Protein AF-A0A1I7YP60-F1 (afdb_monomer)

Solvent-accessible surface area (backbone atoms only — not comparable to full-atom values): 10805 Å² total; per-residue (Å²): 144,68,75,81,74,51,56,66,57,52,52,49,50,54,50,50,52,48,54,51,50,62,66,68,72,55,60,43,52,64,81,78,81,73,94,73,73,83,73,79,62,94,88,66,89,82,88,78,86,83,73,86,88,45,55,83,42,82,70,30,74,49,31,60,55,96,51,75,41,72,65,50,54,72,55,64,57,53,90,79,38,68,84,48,50,64,55,52,51,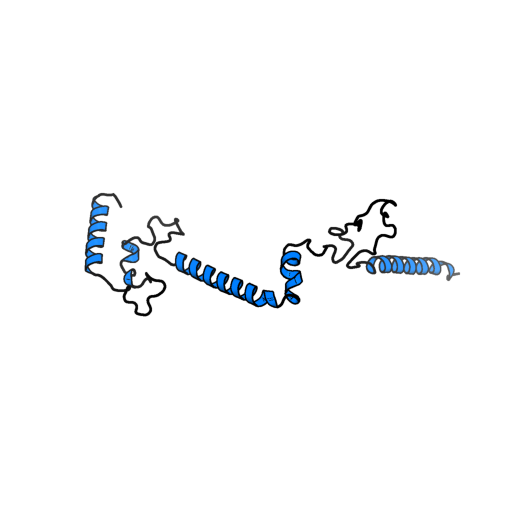50,51,50,52,50,48,51,52,47,52,48,51,49,54,52,56,60,68,35,58,86,52,75,80,74,75,90,51,96,66,62,73,66,35,60,90,75,29,71,89,47,55,42,78,49,80,90,57,98,81,54,96,78,50,76,86,45,58,80,55,69,70,59,50,53,52,49,53,51,52,53,54,52,33,46,74,68,65,80,92

Mean predicted aligned error: 15.39 Å

Organism: NCBI:txid37863

pLDDT: mean 79.55, std 10.56, range [46.06, 97.56]

Structure (mmCIF, N/CA/C/O backbone):
data_AF-A0A1I7YP60-F1
#
_entry.id   AF-A0A1I7YP60-F1
#
loop_
_atom_site.group_PDB
_atom_site.id
_atom_site.type_symbol
_atom_site.label_atom_id
_atom_site.label_alt_id
_atom_site.label_comp_id
_atom_site.label_asym_id
_atom_site.lab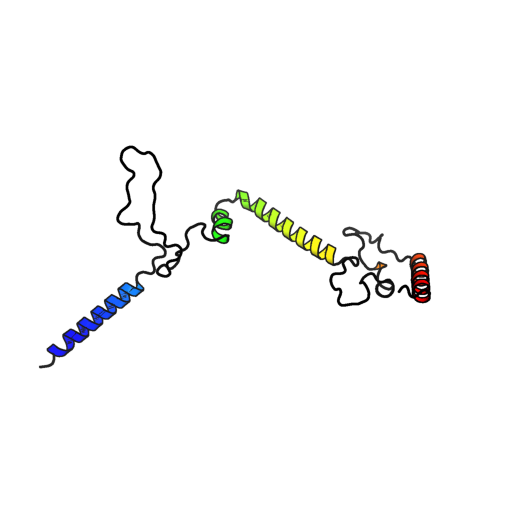el_entity_id
_atom_site.label_seq_id
_atom_site.pdbx_PDB_ins_code
_atom_site.Cartn_x
_atom_site.Cartn_y
_atom_site.Cartn_z
_atom_site.occupancy
_atom_site.B_iso_or_equiv
_atom_site.auth_seq_id
_atom_site.auth_comp_id
_atom_site.auth_asym_id
_atom_site.auth_atom_id
_atom_site.pdbx_PDB_model_num
ATOM 1 N N . MET A 1 1 ? 11.292 -47.278 -68.903 1.00 46.06 1 MET A N 1
ATOM 2 C CA . MET A 1 1 ? 10.738 -45.914 -69.085 1.00 46.06 1 MET A CA 1
ATOM 3 C C . MET A 1 1 ? 10.150 -45.372 -67.771 1.00 46.06 1 MET A C 1
ATOM 5 O O . MET A 1 1 ? 8.957 -45.127 -67.692 1.00 46.06 1 MET A O 1
ATOM 9 N N . THR A 1 2 ? 10.953 -45.192 -66.715 1.00 53.44 2 THR A N 1
ATOM 10 C CA . THR A 1 2 ? 10.436 -44.805 -65.374 1.00 53.44 2 THR A CA 1
ATOM 11 C C . THR A 1 2 ? 11.208 -43.666 -64.693 1.00 53.44 2 THR A C 1
ATOM 13 O O . THR A 1 2 ? 10.713 -43.092 -63.729 1.00 53.44 2 THR A O 1
ATOM 16 N N . LEU A 1 3 ? 12.371 -43.261 -65.220 1.00 50.25 3 LEU A N 1
ATOM 17 C CA . LEU A 1 3 ? 13.213 -42.200 -64.639 1.00 50.25 3 LEU A CA 1
ATOM 18 C C . LEU A 1 3 ? 12.724 -40.764 -64.926 1.00 50.25 3 LEU A C 1
ATOM 20 O O . LEU A 1 3 ? 13.094 -39.839 -64.213 1.00 50.25 3 LEU A O 1
ATOM 24 N N . MET A 1 4 ? 11.855 -40.564 -65.923 1.00 52.66 4 MET A N 1
ATOM 25 C CA . MET A 1 4 ? 11.364 -39.230 -66.322 1.00 52.66 4 MET A CA 1
ATOM 26 C C . MET A 1 4 ? 10.233 -38.683 -65.426 1.00 52.66 4 MET A C 1
ATOM 28 O O . MET A 1 4 ? 9.986 -37.481 -65.411 1.00 52.66 4 MET A O 1
ATOM 32 N N . LEU A 1 5 ? 9.556 -39.535 -64.645 1.00 54.50 5 LEU A N 1
ATOM 33 C CA . LEU A 1 5 ? 8.409 -39.141 -63.804 1.00 54.50 5 LEU A CA 1
ATOM 34 C C . LEU A 1 5 ? 8.785 -38.734 -62.367 1.00 54.50 5 LEU A C 1
ATOM 36 O O . LEU A 1 5 ? 7.958 -38.166 -61.650 1.00 54.50 5 LEU A O 1
ATOM 40 N N . THR A 1 6 ? 10.016 -39.002 -61.920 1.00 55.31 6 THR A N 1
ATOM 41 C CA . THR A 1 6 ? 10.466 -38.722 -60.542 1.00 55.31 6 THR A CA 1
ATOM 42 C C . THR A 1 6 ? 11.174 -37.372 -60.398 1.00 55.31 6 THR A C 1
ATOM 44 O O . THR A 1 6 ? 11.033 -36.725 -59.359 1.00 55.31 6 THR A O 1
ATOM 47 N N . ALA A 1 7 ? 11.853 -36.894 -61.445 1.00 59.75 7 ALA A N 1
ATOM 48 C CA . ALA A 1 7 ? 12.539 -35.599 -61.473 1.00 59.75 7 ALA A CA 1
ATOM 49 C C . ALA A 1 7 ? 11.650 -34.387 -61.102 1.00 59.75 7 ALA A C 1
ATOM 51 O O . ALA A 1 7 ? 12.054 -33.620 -60.222 1.00 59.75 7 ALA A O 1
ATOM 52 N N . PRO A 1 8 ? 10.426 -34.209 -61.650 1.00 64.06 8 PRO A N 1
ATOM 53 C CA . PRO A 1 8 ? 9.601 -33.046 -61.309 1.00 64.06 8 PRO A CA 1
ATOM 54 C C . PRO A 1 8 ? 9.119 -33.071 -59.851 1.00 64.06 8 PRO A C 1
ATOM 56 O O . PRO A 1 8 ? 8.985 -32.024 -59.222 1.00 64.06 8 PRO A O 1
ATOM 59 N N . ARG A 1 9 ? 8.919 -34.261 -59.268 1.00 62.44 9 ARG A N 1
ATOM 60 C CA . ARG A 1 9 ? 8.492 -34.413 -57.866 1.00 62.44 9 ARG A CA 1
ATOM 61 C C . ARG A 1 9 ? 9.620 -34.112 -56.882 1.00 62.44 9 ARG A C 1
ATOM 63 O O . ARG A 1 9 ? 9.367 -33.528 -55.831 1.00 62.44 9 ARG A O 1
ATOM 70 N N . ILE A 1 10 ? 10.855 -34.482 -57.219 1.00 69.62 10 ILE A N 1
ATOM 71 C CA . ILE A 1 10 ? 12.039 -34.178 -56.402 1.00 69.62 10 ILE A CA 1
ATOM 72 C C . ILE A 1 10 ? 12.342 -32.676 -56.457 1.00 69.62 10 ILE A C 1
ATOM 74 O O . ILE A 1 10 ? 12.554 -32.068 -55.410 1.00 69.62 10 ILE A O 1
ATOM 78 N N . LEU A 1 11 ? 12.270 -32.062 -57.643 1.00 70.69 11 LEU A N 1
ATOM 79 C CA . LEU A 1 11 ? 12.441 -30.615 -57.817 1.00 70.69 11 LEU A CA 1
ATOM 80 C C . LEU A 1 11 ? 11.345 -29.804 -57.110 1.00 70.69 11 LEU A C 1
ATOM 82 O O . LEU A 1 11 ? 11.638 -28.803 -56.461 1.00 70.69 11 LEU A O 1
ATOM 86 N N . ALA A 1 12 ? 10.090 -30.259 -57.154 1.00 73.12 12 ALA A N 1
ATOM 87 C CA . ALA A 1 12 ? 9.004 -29.622 -56.412 1.00 73.12 12 ALA A CA 1
ATOM 88 C C . ALA A 1 12 ? 9.204 -29.735 -54.891 1.00 73.12 12 ALA A C 1
ATOM 90 O O . ALA A 1 12 ? 9.012 -28.759 -54.170 1.00 73.12 12 ALA A O 1
ATOM 91 N N . ARG A 1 13 ? 9.646 -30.896 -54.386 1.00 73.38 13 ARG A N 1
ATOM 92 C CA . ARG A 1 13 ? 9.940 -31.085 -52.954 1.00 73.38 13 ARG A CA 1
ATOM 93 C C . ARG A 1 13 ? 11.096 -30.211 -52.479 1.00 73.38 13 ARG A C 1
ATOM 95 O O . ARG A 1 13 ? 10.987 -29.612 -51.414 1.00 73.38 13 ARG A O 1
ATOM 102 N N . THR A 1 14 ? 12.17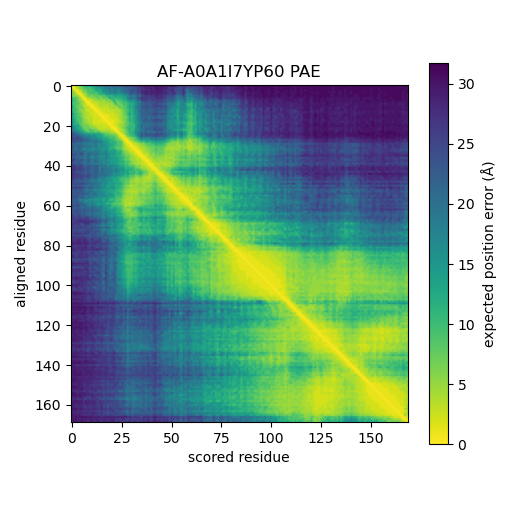2 -30.090 -53.254 1.00 76.62 14 THR A N 1
ATOM 103 C CA . THR A 1 14 ? 13.295 -29.209 -52.898 1.00 76.62 14 THR A CA 1
ATOM 104 C C . THR A 1 14 ? 12.914 -27.731 -52.989 1.00 76.62 14 THR A C 1
ATOM 106 O O . THR A 1 14 ? 13.345 -26.949 -52.143 1.00 76.62 14 THR A O 1
ATOM 109 N N . ALA A 1 15 ? 12.052 -27.344 -53.935 1.00 77.06 15 ALA A N 1
ATOM 110 C CA . ALA A 1 15 ? 11.503 -25.991 -54.021 1.00 77.06 15 ALA A CA 1
ATOM 111 C C . ALA A 1 15 ? 10.588 -25.653 -52.832 1.00 77.06 15 ALA A C 1
ATOM 113 O O . ALA A 1 15 ? 10.741 -24.591 -52.231 1.00 77.06 15 ALA A O 1
ATOM 114 N N . VAL A 1 16 ? 9.692 -26.566 -52.439 1.00 78.19 16 VAL A N 1
ATOM 115 C CA . VAL A 1 16 ? 8.822 -26.396 -51.262 1.00 78.19 16 VAL A CA 1
ATOM 116 C C . VAL A 1 16 ? 9.651 -26.336 -49.981 1.00 78.19 16 VAL A C 1
ATOM 118 O O . VAL A 1 16 ? 9.445 -25.424 -49.188 1.00 78.19 16 VAL A O 1
ATOM 121 N N . LEU A 1 17 ? 10.640 -27.222 -49.812 1.00 77.94 17 LEU A N 1
ATOM 122 C CA . LEU A 1 17 ? 11.543 -27.209 -48.655 1.00 77.94 17 LEU A CA 1
ATOM 123 C C . LEU A 1 17 ? 12.358 -25.913 -48.567 1.00 77.94 17 LEU A C 1
ATOM 125 O O . LEU A 1 17 ? 12.511 -25.357 -47.481 1.00 77.94 17 LEU A O 1
ATOM 129 N N . ARG A 1 18 ? 12.841 -25.388 -49.701 1.00 70.44 18 ARG A N 1
ATOM 130 C CA . ARG A 1 18 ? 13.502 -24.074 -49.751 1.00 70.44 18 ARG A CA 1
ATOM 131 C C . ARG A 1 18 ? 12.537 -22.942 -49.414 1.00 70.44 18 ARG A C 1
ATOM 133 O O . ARG A 1 18 ? 12.901 -22.064 -48.640 1.00 70.44 18 ARG A O 1
ATOM 140 N N . ALA A 1 19 ? 11.311 -22.968 -49.932 1.00 72.44 19 ALA A N 1
ATOM 141 C CA . ALA A 1 19 ? 10.302 -21.954 -49.632 1.00 72.44 19 ALA A CA 1
ATOM 142 C C . ALA A 1 19 ? 9.907 -21.957 -48.146 1.00 72.44 19 ALA A C 1
ATOM 144 O O . ALA A 1 19 ? 9.797 -20.892 -47.538 1.00 72.44 19 ALA A O 1
ATOM 145 N N . THR A 1 20 ? 9.757 -23.134 -47.532 1.00 67.50 20 THR A N 1
ATOM 146 C CA . THR A 1 20 ? 9.489 -23.252 -46.094 1.00 67.50 20 THR A CA 1
ATOM 147 C C . THR A 1 20 ? 10.693 -22.829 -45.262 1.00 67.50 20 THR A C 1
ATOM 149 O O . THR A 1 20 ? 10.507 -22.077 -44.313 1.00 67.50 20 THR A O 1
ATOM 152 N N . ALA A 1 21 ? 11.917 -23.206 -45.653 1.00 65.81 21 ALA A N 1
ATOM 153 C CA . ALA A 1 21 ? 13.140 -22.815 -44.950 1.00 65.81 21 ALA A CA 1
ATOM 154 C C . ALA A 1 21 ? 13.377 -21.295 -44.985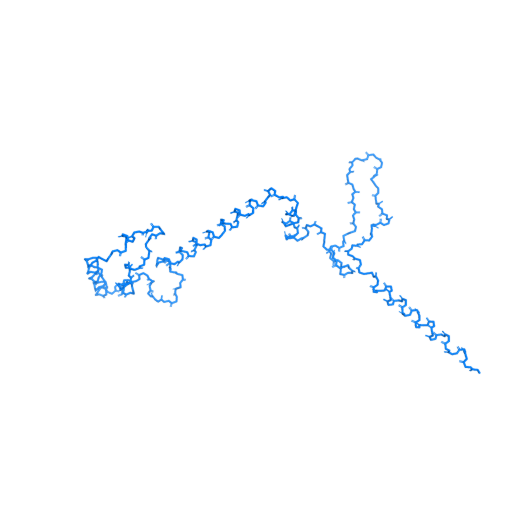 1.00 65.81 21 ALA A C 1
ATOM 156 O O . ALA A 1 21 ? 13.710 -20.703 -43.963 1.00 65.81 21 ALA A O 1
ATOM 157 N N . VAL A 1 22 ? 13.139 -20.637 -46.126 1.00 63.56 22 VAL A N 1
ATOM 158 C CA .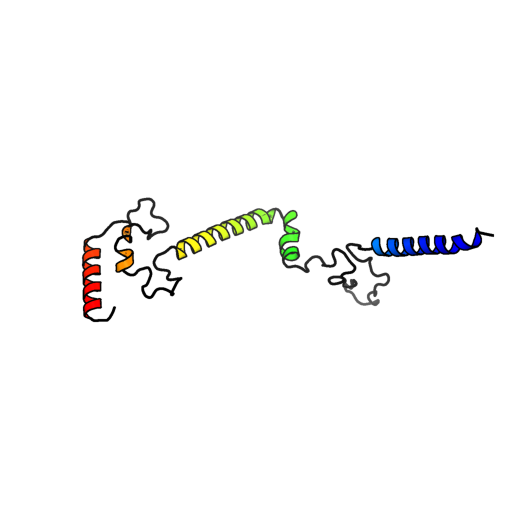 VAL A 1 22 ? 13.220 -19.168 -46.252 1.00 63.56 22 VAL A CA 1
ATOM 159 C C . VAL A 1 22 ? 12.148 -18.478 -45.403 1.00 63.56 22 VAL A C 1
ATOM 161 O O . VAL A 1 22 ? 12.405 -17.426 -44.823 1.00 63.56 22 VAL A O 1
ATOM 164 N N . ARG A 1 23 ? 10.959 -19.083 -45.278 1.00 59.81 23 ARG A N 1
ATOM 165 C CA . ARG A 1 23 ? 9.862 -18.547 -44.459 1.00 59.81 23 ARG A CA 1
ATOM 166 C C . ARG A 1 23 ? 10.100 -18.723 -42.956 1.00 59.81 23 ARG A C 1
ATOM 168 O O . ARG A 1 23 ? 9.659 -17.877 -42.186 1.00 59.81 23 ARG A O 1
ATOM 175 N N . THR A 1 24 ? 10.806 -19.775 -42.538 1.00 57.19 24 THR A N 1
ATOM 176 C CA . THR A 1 24 ? 11.167 -20.014 -41.128 1.00 57.19 24 THR A CA 1
ATOM 177 C C . THR A 1 24 ? 12.462 -19.316 -40.705 1.00 57.19 24 THR A C 1
ATOM 179 O O . THR A 1 24 ? 12.640 -19.047 -39.523 1.00 57.19 24 THR A O 1
ATOM 182 N N . ALA A 1 25 ? 13.358 -18.987 -41.641 1.00 55.66 25 ALA A N 1
ATOM 183 C CA . ALA A 1 25 ? 14.669 -18.402 -41.342 1.00 55.66 25 ALA A CA 1
ATOM 184 C C . ALA A 1 25 ? 14.661 -16.889 -41.040 1.00 55.66 25 ALA A C 1
ATOM 186 O O . ALA A 1 25 ? 15.720 -16.329 -40.763 1.00 55.66 25 ALA A O 1
ATOM 187 N N . VAL A 1 26 ? 13.517 -16.195 -41.091 1.00 56.75 26 VAL A N 1
ATOM 188 C CA . VAL A 1 26 ? 13.490 -14.727 -40.946 1.00 56.75 26 VAL A CA 1
ATOM 189 C C . VAL A 1 26 ? 12.385 -14.266 -40.000 1.00 56.75 26 VAL A C 1
ATOM 191 O O . VAL A 1 26 ? 11.471 -13.548 -40.388 1.00 56.75 26 VAL A O 1
ATOM 194 N N . ILE A 1 27 ? 12.497 -14.635 -38.726 1.00 59.72 27 ILE A N 1
ATOM 195 C CA . ILE A 1 27 ? 11.974 -13.783 -37.652 1.00 59.72 27 ILE A CA 1
ATOM 196 C C . ILE A 1 27 ? 13.188 -13.116 -37.004 1.00 59.72 27 ILE A C 1
ATOM 198 O O . ILE A 1 27 ? 13.625 -13.482 -35.914 1.00 59.72 27 ILE A O 1
ATOM 202 N N . SER A 1 28 ? 13.809 -12.175 -37.719 1.00 63.50 28 SER A N 1
ATOM 203 C CA . SER A 1 28 ? 14.852 -11.349 -37.113 1.00 63.50 28 SER A CA 1
ATOM 204 C C . SER A 1 28 ? 14.227 -10.479 -36.017 1.00 63.50 28 SER A C 1
ATOM 206 O O . SER A 1 28 ? 13.073 -10.061 -36.119 1.00 63.50 28 SER A O 1
ATOM 208 N N . ALA A 1 29 ? 14.969 -10.216 -34.939 1.00 66.62 29 ALA A N 1
ATOM 209 C CA . ALA A 1 29 ? 14.483 -9.352 -33.859 1.00 66.62 29 ALA A CA 1
ATOM 210 C C . ALA A 1 29 ? 14.254 -7.910 -34.341 1.00 66.62 29 ALA A C 1
ATOM 212 O O . ALA A 1 29 ? 13.350 -7.237 -33.857 1.00 66.62 29 ALA A O 1
ATOM 213 N N . THR A 1 30 ? 15.042 -7.468 -35.324 1.00 69.81 30 THR A N 1
ATOM 214 C CA . THR A 1 30 ? 14.985 -6.140 -35.938 1.00 69.81 30 THR A CA 1
ATOM 215 C C . THR A 1 30 ? 15.084 -6.239 -37.468 1.00 69.81 30 THR A C 1
ATOM 217 O O . THR A 1 30 ? 15.675 -7.194 -37.992 1.00 69.81 30 THR A O 1
ATOM 220 N N . PRO A 1 31 ? 14.500 -5.291 -38.223 1.00 78.06 31 PRO A N 1
ATOM 221 C CA . PRO A 1 31 ? 14.711 -5.187 -39.659 1.00 78.06 31 PRO A CA 1
ATOM 222 C C . PRO A 1 31 ? 16.140 -4.742 -39.974 1.00 78.06 31 PRO A C 1
ATOM 224 O O . PRO A 1 31 ? 16.801 -4.071 -39.183 1.00 78.06 31 PRO A O 1
ATOM 227 N N . LYS A 1 32 ? 16.596 -5.082 -41.181 1.00 78.94 32 LYS A N 1
ATOM 228 C CA . LYS A 1 32 ? 17.821 -4.512 -41.751 1.00 78.94 32 LYS A CA 1
ATOM 229 C C . LYS A 1 32 ? 17.625 -3.006 -42.013 1.00 78.94 32 LYS A C 1
ATOM 231 O O . LYS A 1 32 ? 16.494 -2.604 -42.309 1.00 78.94 32 LYS A O 1
ATOM 236 N N . PRO A 1 33 ? 18.692 -2.187 -41.935 1.00 78.25 33 PRO A N 1
ATOM 237 C CA . PRO A 1 33 ? 18.607 -0.762 -42.243 1.00 78.25 33 PRO A CA 1
ATOM 238 C C . PRO A 1 33 ? 18.075 -0.531 -43.664 1.00 78.25 33 PRO A C 1
ATOM 240 O O . PRO A 1 33 ? 18.268 -1.360 -44.558 1.00 78.25 33 PRO A O 1
ATOM 243 N N . ALA A 1 34 ? 17.372 0.587 -43.864 1.00 78.31 34 ALA A N 1
ATOM 244 C CA . ALA A 1 34 ? 16.791 0.931 -45.157 1.00 78.31 34 ALA A CA 1
ATOM 245 C C . ALA A 1 34 ? 17.885 1.078 -46.227 1.00 78.31 34 ALA A C 1
ATOM 247 O O . ALA A 1 34 ? 18.896 1.736 -46.005 1.00 78.31 34 ALA A O 1
ATOM 248 N N . LEU A 1 35 ? 17.656 0.482 -47.401 1.00 79.12 35 LEU A N 1
ATOM 249 C CA . LEU A 1 35 ? 18.613 0.492 -48.517 1.00 79.12 35 LEU A CA 1
ATOM 250 C C . LEU A 1 35 ? 18.838 1.887 -49.112 1.00 79.12 35 LEU A C 1
ATOM 252 O O . LEU A 1 35 ? 19.879 2.139 -49.705 1.00 79.12 35 LEU A O 1
ATOM 256 N N . LYS A 1 36 ? 17.851 2.776 -48.989 1.00 80.25 36 LYS A N 1
ATOM 257 C CA . LYS A 1 36 ? 17.940 4.168 -49.421 1.00 80.25 36 LYS A CA 1
ATOM 258 C C . LYS A 1 36 ? 17.557 5.051 -48.248 1.00 80.25 36 LYS A C 1
ATOM 260 O O . LYS A 1 36 ? 16.476 4.856 -47.687 1.00 80.25 36 LYS A O 1
ATOM 265 N N . LYS A 1 37 ? 18.451 5.980 -47.911 1.00 80.44 37 LYS A N 1
ATOM 266 C CA . LYS A 1 37 ? 18.220 7.081 -46.981 1.00 80.44 37 LYS A CA 1
ATOM 267 C C . LYS A 1 37 ? 18.136 8.390 -47.787 1.00 80.44 37 LYS A C 1
ATOM 269 O O . LYS A 1 37 ? 19.004 8.640 -48.610 1.00 80.44 37 LYS A O 1
ATOM 274 N N . LEU A 1 38 ? 17.072 9.172 -47.611 1.00 81.62 38 LEU A N 1
ATOM 275 C CA . LEU A 1 38 ? 17.021 10.607 -47.887 1.00 81.62 38 LEU A CA 1
ATOM 276 C C . LEU A 1 38 ? 18.248 11.281 -47.273 1.00 81.62 38 LEU A C 1
ATOM 278 O O . LEU A 1 38 ? 18.486 11.182 -46.070 1.00 81.62 38 LEU A O 1
ATOM 282 N N . GLU A 1 39 ? 19.015 11.939 -48.127 1.00 83.12 39 GLU A N 1
ATOM 283 C CA . GLU A 1 39 ? 20.148 12.760 -47.731 1.00 83.12 39 GLU A CA 1
ATOM 284 C C . GLU A 1 39 ? 19.663 14.189 -47.483 1.00 83.12 39 GLU A C 1
ATOM 286 O O . GLU A 1 39 ? 18.703 14.652 -48.103 1.00 83.12 39 GLU A O 1
ATOM 291 N N . ILE A 1 40 ? 20.323 14.887 -46.564 1.00 84.75 40 ILE A N 1
ATOM 292 C CA . ILE A 1 40 ? 20.027 16.292 -46.288 1.00 84.75 40 ILE A CA 1
ATOM 293 C C . ILE A 1 40 ? 20.422 17.110 -47.530 1.00 84.75 40 ILE A C 1
ATOM 295 O O . ILE A 1 40 ? 21.517 16.897 -48.067 1.00 84.75 40 ILE A O 1
ATOM 299 N N . PRO A 1 41 ? 19.560 18.019 -48.023 1.00 86.88 41 PRO A N 1
ATOM 300 C CA . PRO A 1 41 ? 19.889 18.858 -49.168 1.00 86.88 41 PRO A CA 1
ATOM 301 C C . PRO A 1 41 ? 21.146 19.692 -48.888 1.00 86.88 41 PRO A C 1
ATOM 303 O O . PRO A 1 41 ? 21.376 20.183 -47.782 1.00 86.88 41 PRO A O 1
ATOM 306 N N . LYS A 1 42 ? 21.988 19.845 -49.914 1.00 81.81 42 LYS A N 1
ATOM 307 C CA . LYS A 1 42 ? 23.265 20.562 -49.808 1.00 81.81 42 LYS A CA 1
ATOM 308 C C . LYS A 1 42 ? 22.999 22.039 -49.489 1.00 81.81 42 LYS A C 1
ATOM 310 O O . LYS A 1 42 ? 22.602 22.784 -50.376 1.00 81.81 42 LYS A O 1
ATOM 315 N N . GLY A 1 43 ? 23.223 22.446 -48.240 1.00 84.44 43 GLY A N 1
ATOM 316 C CA . GLY A 1 43 ? 23.034 23.827 -47.773 1.00 84.44 43 GLY A CA 1
ATOM 317 C C . GLY A 1 43 ? 22.307 23.949 -46.433 1.00 84.44 43 GLY A C 1
ATOM 318 O O . GLY A 1 43 ? 22.369 25.005 -45.812 1.00 84.44 43 GLY A O 1
ATOM 319 N N . GLU A 1 44 ? 21.675 22.876 -45.959 1.00 83.44 44 GLU A N 1
ATOM 320 C CA . GLU A 1 44 ? 20.989 22.846 -44.667 1.00 83.44 44 GLU A CA 1
ATOM 321 C C . GLU A 1 44 ? 21.803 22.056 -43.635 1.00 83.44 44 GLU A C 1
ATOM 323 O O . GLU A 1 44 ? 22.388 21.014 -43.937 1.00 83.44 44 GLU A O 1
ATOM 328 N N . THR A 1 45 ? 21.848 22.548 -42.398 1.00 82.19 45 THR A N 1
ATOM 329 C CA . THR A 1 45 ? 22.441 21.836 -41.262 1.00 82.19 45 THR A CA 1
ATOM 330 C C . THR A 1 45 ? 21.325 21.244 -40.407 1.00 82.19 45 THR A C 1
ATOM 332 O O . THR A 1 45 ? 20.411 21.941 -39.974 1.00 82.19 45 THR A O 1
ATOM 335 N N . GLY A 1 46 ? 21.371 19.933 -40.164 1.00 80.31 46 GLY A N 1
ATOM 336 C CA . GLY A 1 46 ? 20.340 19.249 -39.386 1.00 80.31 46 GLY A CA 1
ATOM 337 C C . GLY A 1 46 ? 20.662 17.784 -39.113 1.00 80.31 46 GLY A C 1
ATOM 338 O O . GLY A 1 46 ? 21.599 17.221 -39.675 1.00 80.31 46 GLY A O 1
ATOM 339 N N . PHE A 1 47 ? 19.878 17.164 -38.232 1.00 81.25 47 PHE A N 1
ATOM 340 C CA . PHE A 1 47 ? 19.895 15.721 -38.002 1.00 81.25 47 PHE A CA 1
ATOM 341 C C . PHE A 1 47 ? 18.678 15.101 -38.691 1.00 81.25 47 PHE A C 1
ATOM 343 O O . PHE A 1 47 ? 17.545 15.327 -38.267 1.00 81.25 47 PHE A O 1
ATOM 350 N N . LEU A 1 48 ? 18.913 14.325 -39.751 1.00 78.81 48 LEU A N 1
ATOM 351 C CA . LEU A 1 48 ? 17.877 13.578 -40.461 1.00 78.81 48 LEU A CA 1
ATOM 352 C C . LEU A 1 48 ? 18.241 12.093 -40.465 1.00 78.81 48 LEU A C 1
ATOM 354 O O . LEU A 1 48 ? 18.844 11.587 -41.407 1.00 78.81 48 LEU A O 1
ATOM 358 N N . ASP A 1 49 ? 17.869 11.390 -39.399 1.00 78.69 49 ASP A N 1
ATOM 359 C CA . ASP A 1 49 ? 17.887 9.930 -39.379 1.00 78.69 49 ASP A CA 1
ATOM 360 C C . ASP A 1 49 ? 16.446 9.435 -39.374 1.00 78.69 49 ASP A C 1
ATOM 362 O O . ASP A 1 49 ? 15.722 9.565 -38.385 1.00 78.69 49 ASP A O 1
ATOM 366 N N . TYR A 1 50 ? 16.003 8.918 -40.517 1.00 76.62 50 TYR A N 1
ATOM 367 C CA . TYR A 1 50 ? 14.723 8.238 -40.603 1.00 76.62 50 TYR A CA 1
ATOM 368 C C . TYR A 1 50 ? 14.973 6.741 -40.738 1.00 76.62 50 TYR A C 1
ATOM 370 O O . TYR A 1 50 ? 15.707 6.251 -41.601 1.00 76.62 50 TYR A O 1
ATOM 378 N N . GLU A 1 51 ? 14.312 5.999 -39.867 1.00 75.69 51 GLU A N 1
ATOM 379 C CA . GLU A 1 51 ? 14.247 4.554 -39.930 1.00 75.69 51 GLU A CA 1
ATOM 380 C C . GLU A 1 51 ? 12.806 4.149 -40.213 1.00 75.69 51 GLU A C 1
ATOM 382 O O . GLU A 1 51 ? 11.854 4.813 -39.794 1.00 75.69 51 GLU A O 1
ATOM 387 N N . ARG A 1 52 ? 12.626 3.027 -40.913 1.00 77.50 52 ARG A N 1
ATOM 388 C CA . ARG A 1 52 ? 11.297 2.433 -41.065 1.00 77.50 52 ARG A CA 1
ATOM 389 C C . ARG A 1 52 ? 10.732 2.149 -39.675 1.00 77.50 52 ARG A C 1
ATOM 391 O O . ARG A 1 52 ? 11.385 1.473 -38.885 1.00 77.50 52 ARG A O 1
ATOM 398 N N . ASP A 1 53 ? 9.510 2.592 -39.387 1.00 78.06 53 ASP A N 1
ATOM 399 C CA . ASP A 1 53 ? 8.858 2.183 -38.147 1.00 78.06 53 ASP A CA 1
ATOM 400 C C . ASP A 1 53 ? 8.377 0.730 -38.252 1.00 78.06 53 ASP A C 1
ATOM 402 O O . ASP A 1 53 ? 7.579 0.375 -39.120 1.00 78.06 53 ASP A O 1
ATOM 406 N N . PHE A 1 54 ? 8.918 -0.128 -37.391 1.00 81.69 54 PHE A N 1
ATOM 407 C CA . PHE A 1 54 ? 8.589 -1.552 -37.314 1.00 81.69 54 PHE A CA 1
ATOM 408 C C . PHE A 1 54 ? 8.051 -1.946 -35.933 1.00 81.69 54 PHE A C 1
ATOM 410 O O . PHE A 1 54 ? 7.832 -3.131 -35.694 1.00 81.69 54 PHE A O 1
ATOM 417 N N . SER A 1 55 ? 7.780 -0.962 -35.062 1.00 77.38 55 SER A N 1
ATOM 418 C CA . SER A 1 55 ? 7.340 -1.117 -33.663 1.00 77.38 55 SER A CA 1
ATOM 419 C C . SER A 1 55 ? 6.114 -2.015 -33.462 1.00 77.38 55 SER A C 1
ATOM 421 O O . SER A 1 55 ? 5.941 -2.624 -32.404 1.00 77.38 55 SER A O 1
ATOM 423 N N . ARG A 1 56 ? 5.275 -2.144 -34.497 1.00 74.69 56 ARG A N 1
ATOM 424 C CA . ARG A 1 56 ? 4.000 -2.884 -34.482 1.00 74.69 56 ARG A CA 1
ATOM 425 C C . ARG A 1 56 ? 3.931 -4.000 -35.529 1.00 74.69 56 ARG A C 1
ATOM 427 O O . ARG A 1 56 ? 2.865 -4.579 -35.736 1.00 74.69 56 ARG A O 1
ATOM 434 N N . ASP A 1 57 ? 5.040 -4.299 -36.205 1.00 80.06 57 ASP A N 1
ATOM 435 C CA . ASP A 1 57 ? 5.073 -5.301 -37.271 1.00 80.06 57 ASP A CA 1
ATOM 436 C C . ASP A 1 57 ? 5.279 -6.710 -36.684 1.00 80.06 57 ASP A C 1
ATOM 438 O O . ASP A 1 57 ? 6.344 -7.044 -36.165 1.00 80.06 57 ASP A O 1
ATOM 442 N N . LYS A 1 58 ? 4.242 -7.555 -36.781 1.00 78.31 58 LYS A N 1
ATOM 443 C CA . LYS A 1 58 ? 4.221 -8.935 -36.249 1.00 78.31 58 LYS A CA 1
ATOM 444 C C . LYS A 1 58 ? 5.195 -9.882 -36.958 1.00 78.31 58 LYS A C 1
ATOM 446 O O . LYS A 1 58 ? 5.357 -11.021 -36.529 1.00 78.31 58 LYS A O 1
ATOM 451 N N . ARG A 1 59 ? 5.805 -9.442 -38.064 1.00 78.38 59 ARG A N 1
ATOM 452 C CA . ARG A 1 59 ? 6.818 -10.207 -38.805 1.00 78.38 59 ARG A CA 1
ATOM 453 C C . ARG A 1 59 ? 8.141 -10.329 -38.041 1.00 78.38 59 ARG A C 1
ATOM 455 O O . ARG A 1 59 ? 8.932 -11.206 -38.371 1.00 78.38 59 ARG A O 1
ATOM 462 N N . TYR A 1 60 ? 8.373 -9.481 -37.038 1.00 79.31 60 TYR A N 1
ATOM 463 C CA . TYR A 1 60 ?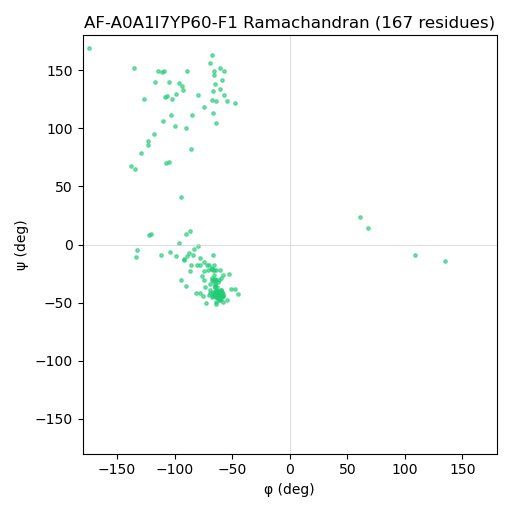 9.582 -9.484 -36.212 1.00 79.31 60 TYR A CA 1
ATOM 464 C C . TYR A 1 60 ? 9.277 -9.985 -34.796 1.00 79.31 60 TYR A C 1
ATOM 466 O O . TYR A 1 60 ? 8.179 -9.782 -34.280 1.00 79.31 60 TYR A O 1
ATOM 474 N N . SER A 1 61 ? 10.252 -10.631 -34.151 1.00 76.62 61 SER A N 1
ATOM 475 C CA . SER A 1 61 ? 10.071 -11.236 -32.818 1.00 76.62 61 SER A CA 1
ATOM 476 C C . SER A 1 61 ? 10.076 -10.216 -31.678 1.00 76.62 61 SER A C 1
ATOM 478 O O . SER A 1 61 ? 9.464 -10.460 -30.642 1.00 76.62 61 SER A O 1
ATOM 480 N N . ASN A 1 62 ? 10.743 -9.070 -31.850 1.00 72.50 62 ASN A N 1
ATOM 481 C CA . ASN A 1 62 ? 10.823 -8.008 -30.845 1.00 72.50 62 ASN A CA 1
ATOM 482 C C . ASN A 1 62 ? 10.671 -6.626 -31.505 1.00 72.50 62 ASN A C 1
ATOM 484 O O . ASN A 1 62 ? 11.633 -5.858 -31.558 1.00 72.50 62 ASN A O 1
ATOM 488 N N . PRO A 1 63 ? 9.476 -6.309 -32.033 1.00 72.50 63 PRO A N 1
ATOM 489 C CA . PRO A 1 63 ? 9.275 -5.111 -32.837 1.00 72.50 63 PRO A CA 1
ATOM 490 C C . PRO A 1 63 ? 9.411 -3.821 -32.015 1.00 72.50 63 PRO A C 1
ATOM 492 O O . PRO A 1 63 ? 9.847 -2.809 -32.548 1.00 72.50 63 PRO A O 1
ATOM 495 N N . GLN A 1 64 ? 9.111 -3.853 -30.712 1.00 74.94 64 GLN A N 1
ATOM 496 C CA . GLN A 1 64 ? 9.110 -2.672 -29.842 1.00 74.94 64 GLN A CA 1
ATOM 497 C C . GLN A 1 64 ? 10.491 -2.033 -29.692 1.00 74.94 64 GLN A C 1
ATOM 499 O O . GLN A 1 64 ? 11.448 -2.653 -29.204 1.00 74.94 64 GLN A O 1
ATOM 504 N N . LYS A 1 65 ? 10.553 -0.744 -30.025 1.00 74.12 65 LYS A N 1
ATOM 505 C CA . LYS A 1 65 ? 11.739 0.094 -29.887 1.00 74.12 65 LYS A CA 1
ATOM 506 C C . LYS A 1 65 ? 12.068 0.319 -28.410 1.00 74.12 65 LYS A C 1
ATOM 508 O O . LYS A 1 65 ? 11.287 0.063 -27.485 1.00 74.12 65 LYS A O 1
ATOM 513 N N . LYS A 1 66 ? 13.299 0.763 -28.160 1.00 73.44 66 LYS A N 1
ATOM 514 C CA . LYS A 1 66 ? 13.755 1.107 -26.808 1.00 73.44 66 LYS A CA 1
ATOM 515 C C . LYS A 1 66 ? 12.972 2.341 -26.340 1.00 73.44 66 LYS A C 1
ATOM 517 O O . LYS A 1 66 ? 13.165 3.412 -26.892 1.00 73.44 66 LYS A O 1
ATOM 522 N N . GLY A 1 67 ? 12.128 2.180 -25.320 1.00 71.50 67 GLY A N 1
ATOM 523 C CA . GLY A 1 67 ? 11.308 3.265 -24.760 1.00 71.50 67 GLY A CA 1
ATOM 524 C C . GLY A 1 67 ? 9.808 3.162 -25.052 1.00 71.50 67 GLY A C 1
ATOM 525 O O . GLY A 1 67 ? 9.043 3.864 -24.407 1.00 71.50 67 GLY A O 1
ATOM 526 N N . ASP A 1 68 ? 9.375 2.237 -25.918 1.00 75.50 68 ASP A N 1
ATOM 527 C CA . ASP A 1 68 ? 7.955 2.094 -26.296 1.00 75.50 68 ASP A CA 1
ATOM 528 C C . ASP A 1 68 ? 7.049 1.617 -25.152 1.00 75.50 68 ASP A C 1
ATOM 530 O O . ASP A 1 68 ? 5.831 1.765 -25.213 1.00 75.50 68 ASP A O 1
ATOM 534 N N . THR A 1 69 ? 7.621 1.004 -24.112 1.00 78.75 69 THR A N 1
ATOM 535 C CA . THR A 1 69 ? 6.859 0.541 -22.950 1.00 78.75 69 THR A CA 1
ATOM 536 C C . THR A 1 69 ? 7.304 1.274 -21.691 1.00 78.75 69 THR A C 1
ATOM 538 O O . THR A 1 69 ? 8.514 1.414 -21.481 1.00 78.75 69 THR A O 1
ATOM 541 N N . PRO A 1 70 ? 6.369 1.654 -20.795 1.00 77.94 70 PRO A N 1
ATOM 542 C CA . PRO A 1 70 ? 6.707 2.283 -19.517 1.00 77.94 70 PRO A CA 1
ATOM 543 C C . PRO A 1 70 ? 7.766 1.491 -18.741 1.00 77.94 70 PRO A C 1
ATOM 545 O O . PRO A 1 70 ? 8.710 2.060 -18.204 1.00 77.94 70 PRO A O 1
ATOM 548 N N . LYS A 1 71 ? 7.693 0.153 -18.790 1.00 79.19 71 LYS A N 1
ATOM 549 C CA . LYS A 1 71 ? 8.692 -0.741 -18.192 1.00 79.19 71 LYS A CA 1
ATOM 550 C C . LYS A 1 71 ? 10.096 -0.553 -18.784 1.00 79.19 71 LYS A C 1
ATOM 552 O O . LYS A 1 71 ? 11.061 -0.454 -18.033 1.00 79.19 71 LYS A O 1
ATOM 557 N N . ARG A 1 72 ? 10.236 -0.508 -20.117 1.00 75.62 72 ARG A N 1
ATOM 558 C CA . ARG A 1 72 ? 11.534 -0.287 -20.788 1.00 75.62 72 ARG A CA 1
ATOM 559 C C . ARG A 1 72 ? 12.006 1.162 -20.687 1.00 75.62 72 ARG A C 1
ATOM 561 O O . ARG A 1 72 ? 13.196 1.407 -20.829 1.00 75.62 72 ARG A O 1
ATOM 568 N N . PHE A 1 73 ? 11.114 2.119 -20.468 1.00 76.00 73 PHE A N 1
ATOM 569 C CA . PHE A 1 73 ? 11.507 3.495 -20.190 1.00 76.00 73 PHE A CA 1
ATOM 570 C C . PHE A 1 73 ? 12.103 3.618 -18.780 1.00 76.00 73 PHE A C 1
ATOM 572 O O . PHE A 1 73 ? 13.225 4.095 -18.633 1.00 76.00 73 PHE A O 1
ATOM 579 N N . LEU A 1 74 ? 11.400 3.091 -17.772 1.00 75.38 74 LEU A N 1
ATOM 580 C CA . LEU A 1 74 ? 11.764 3.240 -16.360 1.00 75.38 74 LEU A CA 1
ATOM 581 C C . LEU A 1 74 ? 12.910 2.317 -15.921 1.00 75.38 74 LEU A C 1
ATOM 583 O O . LEU A 1 74 ? 13.805 2.754 -15.207 1.00 75.38 74 LEU A O 1
ATOM 587 N N . LEU A 1 75 ? 12.919 1.049 -16.350 1.00 78.38 75 LEU A N 1
ATOM 588 C CA . LEU A 1 75 ? 13.838 0.043 -15.793 1.00 78.38 75 LEU A CA 1
ATOM 589 C C . LEU A 1 75 ? 15.100 -0.203 -16.639 1.00 78.38 75 LEU A C 1
ATOM 591 O O . LEU A 1 75 ? 16.015 -0.888 -16.197 1.00 78.38 75 LEU A O 1
ATOM 595 N N . ARG A 1 76 ? 15.186 0.330 -17.867 1.00 76.25 76 ARG A N 1
ATOM 596 C CA . ARG A 1 76 ? 16.251 -0.037 -18.830 1.00 76.25 76 ARG A CA 1
ATOM 597 C C . ARG A 1 76 ? 17.657 0.363 -18.402 1.00 76.25 76 ARG A C 1
ATOM 599 O O . ARG A 1 76 ? 18.605 -0.310 -18.785 1.00 76.25 76 ARG A O 1
ATOM 606 N N . ARG A 1 77 ? 17.805 1.487 -17.702 1.00 73.38 77 ARG A N 1
ATOM 607 C CA . ARG A 1 77 ? 19.117 1.992 -17.267 1.00 73.38 77 ARG A CA 1
ATOM 608 C C . ARG A 1 77 ? 19.476 1.592 -15.839 1.00 73.38 77 ARG A C 1
ATOM 610 O O . ARG A 1 77 ? 20.557 1.954 -15.395 1.00 73.38 77 ARG A O 1
ATOM 617 N N . LEU A 1 78 ? 18.613 0.838 -15.154 1.00 75.62 78 LEU A N 1
ATOM 618 C CA . LEU A 1 78 ? 18.857 0.439 -13.769 1.00 75.62 78 LEU A CA 1
ATOM 619 C C . LEU A 1 78 ? 20.149 -0.359 -13.619 1.00 75.62 78 LEU A C 1
ATOM 621 O O . LEU A 1 78 ? 20.924 -0.070 -12.724 1.00 75.62 78 LEU A O 1
ATOM 625 N N . ASP A 1 79 ? 20.424 -1.266 -14.554 1.00 71.88 79 ASP A N 1
ATOM 626 C CA . ASP A 1 79 ? 21.586 -2.159 -14.498 1.00 71.88 79 ASP A CA 1
ATOM 627 C C . ASP A 1 79 ? 22.948 -1.436 -14.567 1.00 71.88 79 ASP A C 1
ATOM 629 O O . ASP A 1 79 ? 23.960 -1.979 -14.150 1.00 71.88 79 ASP A O 1
ATOM 633 N N . HIS A 1 80 ? 22.995 -0.208 -15.094 1.00 76.56 80 HIS A N 1
ATOM 634 C CA . HIS A 1 80 ? 24.243 0.558 -15.255 1.00 76.56 80 HIS A CA 1
ATOM 635 C C . HIS A 1 80 ? 24.315 1.788 -14.339 1.00 76.56 80 HIS A C 1
ATOM 637 O O . HIS A 1 80 ? 25.352 2.443 -14.268 1.00 76.56 80 HIS A O 1
ATOM 643 N N . ALA A 1 81 ? 23.220 2.130 -13.657 1.00 81.94 81 ALA A N 1
ATOM 644 C CA . ALA A 1 81 ? 23.119 3.301 -12.795 1.00 81.94 81 ALA A CA 1
ATOM 645 C C . ALA A 1 81 ? 23.108 2.870 -11.323 1.00 81.94 81 ALA A C 1
ATOM 647 O O . ALA A 1 81 ? 22.089 2.973 -10.640 1.00 81.94 81 ALA A O 1
ATOM 648 N N . TYR A 1 82 ? 24.252 2.385 -10.832 1.00 84.00 82 TYR A N 1
ATOM 649 C CA . TYR A 1 82 ? 24.403 1.909 -9.450 1.00 84.00 82 TYR A CA 1
ATOM 650 C C . TYR A 1 82 ? 24.115 2.991 -8.399 1.00 84.00 82 TYR A C 1
ATOM 652 O O . TYR A 1 82 ? 23.618 2.689 -7.318 1.00 84.00 82 TYR A O 1
ATOM 660 N N . GLU A 1 83 ? 24.341 4.259 -8.742 1.00 87.38 83 GLU A N 1
ATOM 661 C CA . GLU A 1 83 ? 24.008 5.423 -7.909 1.00 87.38 83 GLU A CA 1
ATOM 662 C C . GLU A 1 83 ? 22.506 5.529 -7.600 1.00 87.38 83 GLU A C 1
ATOM 664 O O . GLU A 1 83 ? 22.106 6.140 -6.611 1.00 87.38 83 GLU A O 1
ATOM 669 N N . LEU A 1 84 ? 21.657 4.906 -8.425 1.00 84.44 84 LEU A N 1
ATOM 670 C CA . LEU A 1 84 ? 20.208 4.938 -8.267 1.00 84.44 84 LEU A CA 1
ATOM 671 C C . LEU A 1 84 ? 19.693 3.846 -7.314 1.00 84.44 84 LEU A C 1
ATOM 673 O O . LEU A 1 84 ? 18.572 3.952 -6.820 1.00 84.44 84 LEU A O 1
ATOM 677 N N . TYR A 1 85 ? 20.480 2.805 -7.020 1.00 86.94 85 TYR A N 1
ATOM 678 C CA . TYR A 1 85 ? 20.043 1.703 -6.151 1.00 86.94 85 TYR A CA 1
ATOM 679 C C . TYR A 1 85 ? 19.718 2.147 -4.721 1.00 86.94 85 TYR A C 1
ATOM 681 O O . TYR A 1 85 ? 18.660 1.750 -4.228 1.00 86.94 85 TYR A O 1
ATOM 689 N N . PRO A 1 86 ? 20.524 3.003 -4.062 1.00 92.19 86 PRO A N 1
ATOM 690 C CA . PRO A 1 86 ? 20.167 3.541 -2.752 1.00 92.19 86 PRO A CA 1
ATOM 691 C C . PRO A 1 86 ? 18.857 4.336 -2.778 1.00 92.19 86 PRO A C 1
ATOM 693 O O . PRO A 1 86 ? 18.044 4.203 -1.867 1.00 92.19 86 PRO A O 1
ATOM 696 N N . LEU A 1 87 ? 18.611 5.113 -3.840 1.00 89.56 87 LEU A N 1
ATOM 697 C CA . LEU A 1 87 ? 17.367 5.871 -3.999 1.00 89.56 87 LEU A CA 1
ATOM 698 C C . LEU A 1 87 ? 16.166 4.938 -4.174 1.00 89.56 87 LEU A C 1
ATOM 700 O O . LEU A 1 87 ? 15.143 5.122 -3.519 1.00 89.56 87 LEU A O 1
ATOM 704 N N . ILE A 1 88 ? 16.297 3.892 -4.992 1.00 88.56 88 ILE A N 1
ATOM 705 C CA . ILE A 1 88 ? 15.235 2.897 -5.191 1.00 88.56 88 ILE A CA 1
ATOM 706 C C . ILE A 1 88 ? 14.960 2.135 -3.893 1.00 88.56 88 ILE A C 1
ATOM 708 O O . ILE A 1 88 ? 13.800 1.988 -3.509 1.00 88.56 88 ILE A O 1
ATOM 712 N N . ALA A 1 89 ? 16.002 1.707 -3.180 1.00 92.25 89 ALA A N 1
ATOM 713 C CA . ALA A 1 89 ? 15.862 1.051 -1.884 1.00 92.25 89 ALA A CA 1
ATOM 714 C C . ALA A 1 89 ? 15.141 1.956 -0.875 1.00 92.25 89 ALA A C 1
ATOM 716 O O . ALA A 1 89 ? 14.203 1.513 -0.214 1.00 92.25 89 ALA A O 1
ATOM 717 N N . LEU A 1 90 ? 15.506 3.240 -0.817 1.00 95.25 90 LEU A N 1
ATOM 718 C CA . LEU A 1 90 ? 14.840 4.219 0.038 1.00 95.25 90 LEU A CA 1
ATOM 719 C C . LEU A 1 90 ? 13.357 4.381 -0.329 1.00 95.25 90 LEU A C 1
ATOM 721 O O . LEU A 1 90 ? 12.510 4.373 0.562 1.00 95.25 90 LEU A O 1
ATOM 725 N N . THR A 1 91 ? 13.020 4.460 -1.623 1.00 93.12 91 THR A N 1
ATOM 726 C CA . THR A 1 91 ? 11.612 4.531 -2.058 1.00 93.12 91 THR A CA 1
ATOM 727 C C . THR A 1 91 ? 10.825 3.267 -1.721 1.00 93.12 91 THR A C 1
ATOM 729 O O . THR A 1 91 ? 9.663 3.363 -1.332 1.00 93.12 91 THR A O 1
ATOM 732 N N . ALA A 1 92 ? 11.448 2.090 -1.810 1.00 94.88 92 ALA A N 1
ATOM 733 C CA . ALA A 1 92 ? 10.815 0.830 -1.439 1.00 94.88 92 ALA A CA 1
ATOM 734 C C . ALA A 1 92 ? 10.554 0.763 0.073 1.00 94.88 92 ALA A C 1
ATOM 736 O O . ALA A 1 92 ? 9.446 0.423 0.482 1.00 94.88 92 ALA A O 1
ATOM 737 N N . ILE A 1 93 ? 11.532 1.153 0.900 1.00 97.38 93 ILE A N 1
ATOM 738 C CA . ILE A 1 93 ? 11.369 1.245 2.361 1.00 97.38 93 ILE A CA 1
ATOM 739 C C . ILE A 1 93 ? 10.250 2.229 2.706 1.00 97.38 93 ILE A C 1
ATOM 741 O O . ILE A 1 93 ? 9.364 1.901 3.492 1.00 97.38 93 ILE A O 1
ATOM 745 N N . TRP A 1 94 ? 10.247 3.410 2.083 1.00 97.56 94 TRP A N 1
ATOM 746 C CA . TRP A 1 94 ? 9.189 4.398 2.272 1.00 97.56 94 TRP A CA 1
ATOM 747 C C . TRP A 1 94 ? 7.813 3.837 1.905 1.00 97.56 94 TRP A C 1
ATOM 749 O O . TRP A 1 94 ? 6.868 4.005 2.667 1.00 97.56 94 TRP A O 1
ATOM 759 N N . PHE A 1 95 ? 7.700 3.127 0.781 1.00 97.25 95 PHE A N 1
ATOM 760 C CA . PHE A 1 95 ? 6.436 2.535 0.345 1.00 97.25 95 PHE A CA 1
ATOM 761 C C . PHE A 1 95 ? 5.938 1.461 1.320 1.00 97.25 95 PHE A C 1
ATOM 763 O O . PHE A 1 95 ? 4.753 1.427 1.643 1.00 97.25 95 PHE A O 1
ATOM 770 N N . VAL A 1 96 ? 6.835 0.627 1.854 1.00 97.25 96 VAL A N 1
ATOM 771 C CA . VAL A 1 96 ? 6.490 -0.355 2.894 1.00 97.25 96 VAL A CA 1
ATOM 772 C C . VAL A 1 96 ? 6.003 0.342 4.165 1.00 97.25 96 VAL A C 1
ATOM 774 O O . VAL A 1 96 ? 4.961 -0.033 4.701 1.00 97.25 96 VAL A O 1
ATOM 777 N N . LEU A 1 97 ? 6.704 1.385 4.623 1.00 95.88 97 LEU A N 1
ATOM 778 C CA . LEU A 1 97 ? 6.282 2.183 5.779 1.00 95.88 97 LEU A CA 1
ATOM 779 C C . LEU A 1 97 ? 4.948 2.893 5.531 1.00 95.88 97 LEU A C 1
ATOM 781 O O . LEU A 1 97 ? 4.121 2.971 6.435 1.00 95.88 97 LEU A O 1
ATOM 785 N N . PHE A 1 98 ? 4.709 3.366 4.309 1.00 96.06 98 PHE A N 1
ATOM 786 C CA . PHE A 1 98 ? 3.444 3.962 3.898 1.00 96.06 98 PHE A CA 1
ATOM 787 C C . PHE A 1 98 ? 2.302 2.940 3.949 1.00 96.06 98 PHE A C 1
ATOM 789 O O . PHE A 1 98 ? 1.282 3.202 4.580 1.00 96.06 98 PHE A O 1
ATOM 796 N N . CYS A 1 99 ? 2.477 1.750 3.366 1.00 95.75 99 CYS A N 1
ATOM 797 C CA . CYS A 1 99 ? 1.490 0.671 3.450 1.00 95.75 99 CYS A CA 1
ATOM 798 C C . CYS A 1 99 ? 1.231 0.240 4.897 1.00 95.75 99 CYS A C 1
ATOM 800 O O . CYS A 1 99 ? 0.077 0.035 5.271 1.00 95.75 99 CYS A O 1
ATOM 802 N N . TYR A 1 100 ? 2.279 0.149 5.719 1.00 92.94 100 TYR A N 1
ATOM 803 C CA . TYR A 1 100 ? 2.152 -0.123 7.149 1.00 92.94 100 TYR A CA 1
ATOM 804 C C . TYR A 1 100 ? 1.345 0.969 7.861 1.00 92.94 100 TYR A C 1
ATOM 806 O O . TYR A 1 100 ? 0.401 0.658 8.580 1.00 92.94 100 TYR A O 1
ATOM 814 N N . ALA A 1 101 ? 1.658 2.246 7.624 1.00 91.00 101 ALA A N 1
ATOM 815 C CA . ALA A 1 101 ? 0.948 3.371 8.227 1.00 91.00 101 ALA A CA 1
ATOM 816 C C . ALA A 1 101 ? -0.526 3.421 7.800 1.00 91.00 101 ALA A C 1
ATOM 818 O O . ALA A 1 101 ? -1.394 3.668 8.635 1.00 91.00 101 ALA A O 1
ATOM 819 N N . VAL A 1 102 ? -0.824 3.141 6.527 1.00 90.06 102 VAL A N 1
ATOM 820 C CA . VAL A 1 102 ? -2.201 3.023 6.027 1.00 90.06 102 VAL A CA 1
ATOM 821 C C . VAL A 1 102 ? -2.908 1.851 6.700 1.00 90.06 102 VAL A C 1
ATOM 823 O O . VAL A 1 102 ? -3.975 2.050 7.270 1.00 90.06 102 VAL A O 1
ATOM 826 N N . GLY A 1 103 ? -2.311 0.656 6.706 1.00 87.69 103 GLY A N 1
ATOM 827 C CA . GLY A 1 103 ? -2.892 -0.522 7.355 1.00 87.69 103 GLY A CA 1
ATOM 828 C C . GLY A 1 103 ? -3.161 -0.296 8.845 1.00 87.69 103 GLY A C 1
ATOM 829 O O . GLY A 1 103 ? -4.244 -0.610 9.333 1.00 87.69 103 GLY A O 1
ATOM 830 N N . TRP A 1 104 ? -2.224 0.341 9.549 1.00 85.56 104 TRP A N 1
ATOM 831 C CA . TRP A 1 104 ? -2.405 0.743 10.941 1.00 85.56 104 TRP A CA 1
ATOM 832 C C . TRP A 1 104 ? -3.523 1.778 11.103 1.00 85.56 104 TRP A C 1
ATOM 834 O O . TRP A 1 104 ? -4.370 1.638 11.983 1.00 85.56 104 TRP A O 1
ATOM 844 N N . SER A 1 105 ? -3.572 2.796 10.242 1.00 82.62 105 SER A N 1
ATOM 845 C CA . SER A 1 105 ? -4.629 3.813 10.267 1.00 82.62 105 SER A CA 1
ATOM 846 C C . SER A 1 105 ? -6.015 3.191 10.081 1.00 82.62 105 SER A C 1
ATOM 848 O O . SER A 1 105 ? -6.937 3.519 10.820 1.00 82.62 105 SER A O 1
ATOM 850 N N . LEU A 1 106 ? -6.143 2.224 9.166 1.00 81.00 106 LEU A N 1
ATOM 851 C CA . LEU A 1 106 ? -7.391 1.493 8.928 1.00 81.00 106 LEU A CA 1
ATOM 852 C C . LEU A 1 106 ? -7.756 0.530 10.069 1.00 81.00 106 LEU A C 1
ATOM 854 O O . LEU A 1 106 ? -8.923 0.185 10.214 1.00 81.00 106 LEU A O 1
ATOM 858 N N . SER A 1 107 ? -6.786 0.106 10.887 1.00 73.75 107 SER A N 1
ATOM 859 C CA . SER A 1 107 ? -7.044 -0.729 12.070 1.00 73.75 107 SER A CA 1
ATOM 860 C C . SER A 1 107 ? -7.666 0.049 13.236 1.00 73.75 107 SER A C 1
ATOM 862 O O . SER A 1 107 ? -8.203 -0.550 14.173 1.00 73.75 107 SER A O 1
ATOM 864 N N . LYS A 1 108 ? -7.612 1.387 13.192 1.00 71.25 108 LYS A N 1
ATOM 865 C CA . LYS A 1 108 ? -8.231 2.231 14.211 1.00 71.25 108 LYS A CA 1
ATOM 866 C C . LYS A 1 108 ? -9.746 2.072 14.188 1.00 71.25 108 LYS A C 1
ATOM 868 O O . LYS A 1 108 ? -10.383 2.119 13.141 1.00 71.25 108 LYS A O 1
ATOM 873 N N . VAL A 1 109 ? -10.325 1.998 15.384 1.00 64.94 109 VAL A N 1
ATOM 874 C CA . VAL A 1 109 ? -11.777 1.874 15.609 1.00 64.94 109 VAL A CA 1
ATOM 875 C C . VAL A 1 109 ? -12.569 3.025 14.982 1.00 64.94 109 VAL A C 1
ATOM 877 O O . VAL A 1 109 ? -13.729 2.843 14.633 1.00 64.94 109 VAL A O 1
ATOM 880 N N . GLU A 1 110 ? -11.942 4.190 14.821 1.00 66.25 110 GLU A N 1
ATOM 881 C CA . GLU A 1 110 ? -12.524 5.395 14.216 1.00 66.25 110 GLU A CA 1
ATOM 882 C C . GLU A 1 110 ? -12.824 5.244 12.719 1.00 66.25 110 GLU A C 1
ATOM 884 O O . GLU A 1 110 ? -13.651 5.979 12.179 1.00 66.25 110 GLU A O 1
ATOM 889 N N . VAL A 1 111 ? -12.170 4.313 12.018 1.00 71.56 111 VAL A N 1
ATOM 890 C CA . VAL A 1 111 ? -12.333 4.188 10.569 1.00 71.56 111 VAL A CA 1
ATOM 891 C C . VAL A 1 111 ? -13.480 3.233 10.253 1.00 71.56 111 VAL A C 1
ATOM 893 O O . VAL A 1 111 ? -13.343 2.011 10.261 1.00 71.56 111 VAL A O 1
ATOM 896 N N . TRP A 1 112 ? -14.638 3.804 9.926 1.00 76.25 112 TRP A N 1
ATOM 897 C CA . TRP A 1 112 ? -15.810 3.047 9.491 1.00 76.25 112 TRP A CA 1
ATOM 898 C C . TRP A 1 112 ? -15.773 2.770 7.984 1.00 76.25 112 TRP A C 1
ATOM 900 O O . TRP A 1 112 ? -16.368 3.494 7.184 1.00 76.25 112 TRP A O 1
ATOM 910 N N . ILE A 1 113 ? -15.032 1.726 7.602 1.00 72.50 113 ILE A N 1
ATOM 911 C CA . ILE A 1 113 ? -14.889 1.305 6.196 1.00 72.50 113 ILE A CA 1
ATOM 912 C C . ILE A 1 113 ? -16.157 0.596 5.706 1.00 72.50 113 ILE A C 1
ATOM 914 O O . ILE A 1 113 ? -16.638 0.871 4.610 1.00 72.50 113 ILE A O 1
ATOM 918 N N . ASP A 1 114 ? -16.705 -0.304 6.522 1.00 73.88 114 ASP A N 1
ATOM 919 C CA . ASP A 1 114 ? -17.854 -1.129 6.155 1.00 73.88 114 ASP A CA 1
ATOM 920 C C . ASP A 1 114 ? -19.163 -0.569 6.726 1.00 73.88 114 ASP A C 1
ATOM 922 O O . ASP A 1 114 ? -19.472 -0.748 7.905 1.00 73.88 114 ASP A O 1
ATOM 926 N N . ARG A 1 115 ? -19.945 0.103 5.873 1.00 78.81 115 ARG A N 1
ATOM 927 C CA . ARG A 1 115 ? -21.263 0.673 6.212 1.00 78.81 115 ARG A CA 1
ATOM 928 C C . ARG A 1 115 ? -22.429 -0.309 6.062 1.00 78.81 115 ARG A C 1
ATOM 930 O O . ARG A 1 115 ? -23.577 0.119 6.092 1.00 78.81 115 ARG A O 1
ATOM 937 N N . SER A 1 116 ? -22.165 -1.602 5.882 1.00 82.69 116 SER A N 1
ATOM 938 C CA . SER A 1 116 ? -23.227 -2.615 5.812 1.00 82.69 116 SER A CA 1
ATOM 939 C C . SER A 1 116 ? -23.956 -2.826 7.147 1.00 82.69 116 SER A C 1
ATOM 941 O O . SER A 1 116 ? -25.083 -3.313 7.161 1.00 82.69 116 SER A O 1
ATOM 943 N N . GLN A 1 117 ? -23.335 -2.448 8.267 1.00 79.69 117 GLN A N 1
ATOM 944 C CA . GLN A 1 117 ? -23.918 -2.547 9.605 1.00 79.69 117 GLN A CA 1
ATOM 945 C C . GLN A 1 117 ? -24.551 -1.217 10.024 1.00 79.69 117 GLN A C 1
ATOM 947 O O . GLN A 1 117 ? -23.945 -0.169 9.842 1.00 79.69 117 GLN A O 1
ATOM 952 N N . GLU A 1 118 ? -25.725 -1.253 10.658 1.00 81.44 118 GLU A N 1
ATOM 953 C CA . GLU A 1 118 ? -26.432 -0.039 11.115 1.00 81.44 118 GLU A CA 1
ATOM 954 C C . GLU A 1 118 ? -25.681 0.708 12.230 1.00 81.44 118 GLU A C 1
ATOM 956 O O . GLU A 1 118 ? -25.725 1.931 12.336 1.00 81.44 118 GLU A O 1
ATOM 961 N N . THR A 1 119 ? -24.953 -0.038 13.057 1.00 80.19 119 THR A N 1
ATOM 962 C CA . THR A 1 119 ? -24.194 0.492 14.203 1.00 80.19 119 THR A CA 1
ATOM 963 C C . THR A 1 119 ? -22.712 0.668 13.875 1.00 80.19 119 THR A C 1
ATOM 965 O O . THR A 1 119 ? -22.049 -0.281 13.434 1.00 80.19 119 THR A O 1
ATOM 968 N N . ALA A 1 120 ? -22.179 1.856 14.163 1.00 82.31 120 ALA A N 1
ATOM 969 C CA . ALA A 1 120 ? -20.778 2.196 13.941 1.00 82.31 120 ALA A CA 1
ATOM 970 C C . ALA A 1 120 ? -19.810 1.291 14.743 1.00 82.31 120 ALA A C 1
ATOM 972 O O . ALA A 1 120 ? -20.152 0.799 15.820 1.00 82.31 120 ALA A O 1
ATOM 973 N N . PRO A 1 121 ? -18.573 1.067 14.269 1.00 77.31 121 PRO A N 1
ATOM 974 C CA . PRO A 1 121 ? -17.593 0.216 14.952 1.00 77.31 121 PRO A CA 1
ATOM 975 C C . PRO A 1 121 ? -17.117 0.759 16.312 1.00 77.31 121 PRO A C 1
ATOM 977 O O . PRO A 1 121 ? -16.675 -0.027 17.148 1.00 77.31 121 PRO A O 1
ATOM 980 N N . TRP A 1 122 ? -17.233 2.069 16.557 1.00 80.12 122 TRP A N 1
ATOM 981 C CA . TRP A 1 122 ? -16.991 2.712 17.860 1.00 80.12 122 TRP A CA 1
ATOM 982 C C . TRP A 1 122 ? -18.242 2.798 18.742 1.00 80.12 122 TRP A C 1
ATOM 984 O O . TRP A 1 122 ? -18.224 3.489 19.761 1.00 80.12 122 TRP A O 1
ATOM 994 N N . ASP A 1 123 ? -19.344 2.152 18.352 1.00 86.81 123 ASP A N 1
ATOM 995 C CA . ASP A 1 123 ? -20.541 2.110 19.180 1.00 86.81 123 ASP A CA 1
ATOM 996 C C . ASP A 1 123 ? -20.183 1.585 20.574 1.00 86.81 123 ASP A C 1
ATOM 998 O O . ASP A 1 123 ? -19.646 0.481 20.709 1.00 86.81 123 ASP A O 1
ATOM 1002 N N . TRP A 1 124 ? -20.499 2.386 21.595 1.00 88.44 124 TRP A N 1
ATOM 1003 C CA . TRP A 1 124 ? -20.291 2.051 22.996 1.00 88.44 124 TRP A CA 1
ATOM 1004 C C . TRP A 1 124 ? -20.736 0.627 23.336 1.00 88.44 124 TRP A C 1
ATOM 1006 O O . TRP A 1 124 ? -19.986 -0.102 23.973 1.00 88.44 124 TRP A O 1
ATOM 1016 N N . GLU A 1 125 ? -21.886 0.174 22.837 1.00 86.88 125 GLU A N 1
ATOM 1017 C CA . GLU A 1 125 ? -22.407 -1.166 23.141 1.00 86.88 125 GLU A CA 1
ATOM 1018 C C . GLU A 1 125 ? -21.515 -2.290 22.602 1.00 86.88 125 GLU A C 1
ATOM 1020 O O . GLU A 1 125 ? -21.397 -3.342 23.230 1.00 86.88 125 GLU A O 1
ATOM 1025 N N . LYS A 1 126 ? -20.825 -2.050 21.481 1.00 86.25 126 LYS A N 1
ATOM 1026 C CA . LYS A 1 126 ? -19.871 -2.997 20.892 1.00 86.25 126 LYS A CA 1
ATOM 1027 C C . LYS A 1 126 ? -18.509 -2.943 21.573 1.00 86.25 126 LYS A C 1
ATOM 1029 O O . LYS A 1 126 ? -17.876 -3.978 21.778 1.00 86.25 126 LYS A O 1
ATOM 1034 N N . ILE A 1 127 ? -18.023 -1.742 21.887 1.00 88.31 127 ILE A N 1
ATOM 1035 C CA . ILE A 1 127 ? -16.651 -1.555 22.378 1.00 88.31 127 ILE A CA 1
ATOM 1036 C C . ILE A 1 127 ? -16.534 -1.602 23.900 1.00 88.31 127 ILE A C 1
ATOM 1038 O O . ILE A 1 127 ? -15.421 -1.768 24.389 1.00 88.31 127 ILE A O 1
ATOM 1042 N N . ARG A 1 128 ? -17.637 -1.525 24.655 1.00 89.00 128 ARG A N 1
ATOM 1043 C CA . ARG A 1 128 ? -17.642 -1.471 26.129 1.00 89.00 128 ARG A CA 1
ATOM 1044 C C . ARG A 1 128 ? -16.752 -2.519 26.785 1.00 89.00 128 ARG A C 1
ATOM 1046 O O . ARG A 1 128 ? -16.105 -2.211 27.769 1.00 89.00 128 ARG A O 1
ATOM 1053 N N . GLN A 1 129 ? -16.692 -3.737 26.246 1.00 88.25 129 GLN A N 1
ATOM 1054 C CA . GLN A 1 129 ? -15.896 -4.829 26.826 1.00 88.25 129 GLN A CA 1
ATOM 1055 C C . GLN A 1 129 ? -14.443 -4.901 26.334 1.00 88.25 129 GLN A C 1
ATOM 1057 O O . GLN A 1 129 ? -13.662 -5.690 26.857 1.00 88.25 129 GLN A O 1
ATOM 1062 N N . SER A 1 130 ? -14.079 -4.136 25.305 1.00 87.12 130 SER A N 1
ATOM 1063 C CA . SER A 1 130 ? -12.776 -4.261 24.641 1.00 87.12 130 SER A CA 1
ATOM 1064 C C . SER A 1 130 ? -12.059 -2.934 24.404 1.00 87.12 130 SER A C 1
ATOM 1066 O O . SER A 1 130 ? -10.921 -2.959 23.947 1.00 87.12 130 SER A O 1
ATOM 1068 N N . TYR A 1 131 ? -12.661 -1.779 24.714 1.00 85.50 131 TYR A N 1
ATOM 1069 C CA . TYR A 1 131 ? -12.110 -0.467 24.349 1.00 85.50 131 TYR A CA 1
ATOM 1070 C C . TYR A 1 131 ? -10.716 -0.222 24.943 1.00 85.50 131 TYR A C 1
ATOM 1072 O O . TYR A 1 131 ? -9.852 0.291 24.242 1.00 85.50 131 TYR A O 1
ATOM 1080 N N . TRP A 1 132 ? -10.464 -0.650 26.185 1.00 84.69 132 TRP A N 1
ATOM 1081 C CA . TRP A 1 132 ? -9.162 -0.491 26.848 1.00 84.69 132 TRP A CA 1
ATOM 1082 C C . TRP A 1 132 ? -8.078 -1.415 26.282 1.00 84.69 132 TRP A C 1
ATOM 1084 O O . TRP A 1 132 ? -6.899 -1.181 26.504 1.00 84.69 132 TRP A O 1
ATOM 1094 N N . GLN A 1 133 ? -8.457 -2.469 25.554 1.00 84.12 133 GLN A N 1
ATOM 1095 C CA . GLN A 1 133 ? -7.519 -3.410 24.928 1.00 84.12 133 GLN A CA 1
ATOM 1096 C C . GLN A 1 133 ? -7.087 -2.954 23.533 1.00 84.12 133 GLN A C 1
ATOM 1098 O O . GLN A 1 133 ? -6.229 -3.581 22.913 1.00 84.12 133 GLN A O 1
ATOM 1103 N N . LYS A 1 134 ? -7.692 -1.886 23.009 1.00 79.44 134 LYS A N 1
ATOM 1104 C CA . LYS A 1 134 ? -7.411 -1.394 21.665 1.00 79.44 134 LYS A CA 1
ATOM 1105 C C . LYS A 1 134 ? -6.326 -0.319 21.722 1.00 79.44 134 LYS A C 1
ATOM 1107 O O . LYS A 1 134 ? -6.414 0.581 22.555 1.00 79.44 134 LYS A O 1
ATOM 1112 N N . PRO A 1 135 ? -5.302 -0.395 20.856 1.00 73.75 135 PRO A N 1
ATOM 1113 C CA . PRO A 1 135 ? -4.224 0.580 20.863 1.00 73.75 135 PRO A CA 1
ATOM 1114 C C . PRO A 1 135 ? -4.756 1.949 20.427 1.00 73.75 135 PRO A C 1
ATOM 1116 O O . PRO A 1 135 ? -5.341 2.094 19.353 1.00 73.75 135 PRO A O 1
ATOM 1119 N N . THR A 1 136 ? -4.547 2.962 21.262 1.00 72.75 136 THR A N 1
ATOM 1120 C CA . THR A 1 136 ? -4.890 4.364 20.967 1.00 72.75 136 THR A CA 1
ATOM 1121 C C . THR A 1 136 ? -3.733 5.094 20.289 1.00 72.75 136 THR A C 1
ATOM 1123 O O . THR A 1 136 ? -3.944 5.906 19.385 1.00 72.75 136 THR A O 1
ATOM 1126 N N . LEU A 1 137 ? -2.496 4.768 20.670 1.00 78.31 137 LEU A N 1
ATOM 1127 C CA . LEU A 1 137 ? -1.272 5.328 20.106 1.00 78.31 137 LEU A CA 1
ATOM 1128 C C . LEU A 1 137 ? -0.506 4.281 19.292 1.00 78.31 137 LEU A C 1
ATOM 1130 O O . LEU A 1 137 ? -0.514 3.095 19.604 1.00 78.31 137 LEU A O 1
ATOM 1134 N N . VAL A 1 138 ? 0.197 4.743 18.252 1.00 76.38 138 VAL A N 1
ATOM 1135 C CA . VAL A 1 138 ? 1.127 3.908 17.463 1.00 76.38 138 VAL A CA 1
ATOM 1136 C C . VAL A 1 138 ? 2.310 3.461 18.331 1.00 76.38 138 VAL A C 1
ATOM 1138 O O . VAL A 1 138 ? 2.801 2.346 18.201 1.00 76.38 138 VAL A O 1
ATOM 1141 N N . PHE A 1 139 ? 2.762 4.347 19.222 1.00 79.81 139 PHE A N 1
ATOM 1142 C CA . PHE A 1 139 ? 3.916 4.141 20.085 1.00 79.81 139 PHE A CA 1
ATOM 1143 C C . PHE A 1 139 ? 3.497 4.289 21.546 1.00 79.81 139 PHE A C 1
ATOM 1145 O O . PHE A 1 139 ? 3.568 5.377 22.112 1.00 79.81 139 PHE A O 1
ATOM 1152 N N . ASP A 1 140 ? 3.068 3.188 22.155 1.00 82.31 140 ASP A N 1
ATOM 1153 C CA . ASP A 1 140 ? 2.894 3.095 23.606 1.00 82.31 140 ASP A CA 1
ATOM 1154 C C . ASP A 1 140 ? 3.600 1.837 24.133 1.00 82.31 140 ASP A C 1
ATOM 1156 O O . ASP A 1 140 ? 2.964 0.814 24.382 1.00 82.31 140 ASP A O 1
ATOM 1160 N N . PRO A 1 141 ? 4.937 1.876 24.286 1.00 77.88 141 PRO A N 1
ATOM 1161 C CA . PRO A 1 141 ? 5.702 0.711 24.727 1.00 77.88 141 PRO A CA 1
ATOM 1162 C C . PRO A 1 141 ? 5.381 0.291 26.167 1.00 77.88 141 PRO A C 1
ATOM 1164 O O . PRO A 1 141 ? 5.727 -0.816 26.570 1.00 77.88 141 PRO A O 1
ATOM 1167 N N . LYS A 1 142 ? 4.761 1.174 26.959 1.00 82.88 142 LYS A N 1
ATOM 1168 C CA . LYS A 1 142 ? 4.434 0.937 28.370 1.00 82.88 142 LYS A CA 1
ATOM 1169 C C . LYS A 1 142 ? 2.947 0.642 28.594 1.00 82.88 142 LYS A C 1
ATOM 1171 O O . LYS A 1 142 ? 2.577 0.330 29.720 1.00 82.88 142 LYS A O 1
ATOM 1176 N N . GLY A 1 143 ? 2.110 0.749 27.559 1.00 78.00 143 GLY A N 1
ATOM 1177 C CA . GLY A 1 143 ? 0.667 0.505 27.636 1.00 78.00 143 GLY A CA 1
ATOM 1178 C C . GLY A 1 143 ? -0.070 1.431 28.607 1.00 78.00 143 GLY A C 1
ATOM 1179 O O . GLY A 1 143 ? -1.126 1.066 29.118 1.00 78.00 143 GLY A O 1
ATOM 1180 N N . VAL A 1 144 ? 0.477 2.615 28.904 1.00 82.88 144 VAL A N 1
ATOM 1181 C CA . VAL A 1 144 ? -0.079 3.525 29.926 1.00 82.88 144 VAL A CA 1
ATOM 1182 C C . VAL A 1 144 ? -1.461 4.032 29.513 1.00 82.88 144 VAL A C 1
ATOM 1184 O O . VAL A 1 144 ? -2.322 4.286 30.356 1.00 82.88 144 VAL A O 1
ATOM 1187 N N . THR A 1 145 ? -1.696 4.148 28.207 1.00 78.75 145 THR A N 1
ATOM 1188 C CA . THR A 1 145 ? -2.967 4.627 27.654 1.00 78.75 145 THR A CA 1
ATOM 1189 C C . THR A 1 145 ? -4.078 3.578 27.661 1.00 78.75 145 THR A C 1
ATOM 1191 O O . THR A 1 145 ? -5.241 3.922 27.472 1.00 78.75 145 THR A O 1
ATOM 1194 N N . MET A 1 146 ? -3.750 2.311 27.925 1.00 77.81 146 MET A N 1
ATOM 1195 C CA . MET A 1 146 ? -4.664 1.165 27.872 1.00 77.81 146 MET A CA 1
ATOM 1196 C C . MET A 1 146 ? -5.261 0.855 29.252 1.00 77.81 146 MET A C 1
ATOM 1198 O O . MET A 1 146 ? -5.371 -0.298 29.672 1.00 77.81 146 MET A O 1
ATOM 1202 N N . THR A 1 147 ? -5.618 1.903 29.996 1.00 84.56 147 THR A N 1
ATOM 1203 C CA . THR A 1 147 ? -6.189 1.778 31.339 1.00 84.56 147 THR A CA 1
ATOM 1204 C C . THR A 1 147 ? -7.708 1.771 31.287 1.00 84.56 147 THR A C 1
ATOM 1206 O O . THR A 1 147 ? -8.347 2.543 30.572 1.00 84.56 147 THR A O 1
ATOM 1209 N N . ARG A 1 148 ? -8.303 0.861 32.059 1.00 88.81 148 ARG A N 1
ATOM 1210 C CA . ARG A 1 148 ? -9.752 0.772 32.196 1.00 88.81 148 ARG A CA 1
ATOM 1211 C C . ARG A 1 148 ? -10.240 1.841 33.169 1.00 88.81 148 ARG A C 1
ATOM 1213 O O . ARG A 1 148 ? -9.735 1.929 34.287 1.00 88.81 148 ARG A O 1
ATOM 1220 N N . ILE A 1 149 ? -11.235 2.623 32.756 1.00 89.62 149 ILE A N 1
ATOM 1221 C CA . ILE A 1 149 ? -11.792 3.716 33.558 1.00 89.62 149 ILE A CA 1
ATOM 1222 C C . ILE A 1 149 ? -13.264 3.414 33.844 1.00 89.62 149 ILE A C 1
ATOM 1224 O O . ILE A 1 149 ? -14.155 3.741 33.063 1.00 89.62 149 ILE A O 1
ATOM 1228 N N . GLU A 1 150 ? -13.531 2.813 35.002 1.00 91.00 150 GLU A N 1
ATOM 1229 C CA . GLU A 1 150 ? -14.884 2.394 35.402 1.00 91.00 150 GLU A CA 1
ATOM 1230 C C . GLU A 1 150 ? -15.870 3.565 35.530 1.00 91.00 150 GLU A C 1
ATOM 1232 O O . GLU A 1 150 ? -17.062 3.420 35.264 1.00 91.00 150 GLU A O 1
ATOM 1237 N N . LEU A 1 151 ? -15.384 4.745 35.932 1.00 91.62 151 LEU A N 1
ATOM 1238 C CA . LEU A 1 151 ? -16.219 5.942 36.042 1.00 91.62 151 LEU A CA 1
ATOM 1239 C C . LEU A 1 151 ? -16.736 6.395 34.670 1.00 91.62 151 LEU A C 1
ATOM 1241 O O . LEU A 1 151 ? -17.906 6.745 34.535 1.00 91.62 151 LEU A O 1
ATOM 1245 N N . MET A 1 152 ? -15.870 6.355 33.656 1.00 89.25 152 MET A N 1
ATOM 1246 C CA . MET A 1 152 ? -16.230 6.687 32.280 1.00 89.25 152 MET A CA 1
ATOM 1247 C C . MET A 1 152 ? -17.252 5.683 31.740 1.00 89.25 152 MET A C 1
ATOM 1249 O O . MET A 1 152 ? -18.228 6.092 31.117 1.00 89.25 152 MET A O 1
ATOM 1253 N N . GLU A 1 153 ? -17.069 4.393 32.047 1.00 93.12 153 GLU A N 1
ATOM 1254 C CA . GLU A 1 153 ? -18.002 3.337 31.646 1.00 93.12 153 GLU A CA 1
ATOM 1255 C C . GLU A 1 153 ? -19.415 3.581 32.177 1.00 93.12 153 GLU A C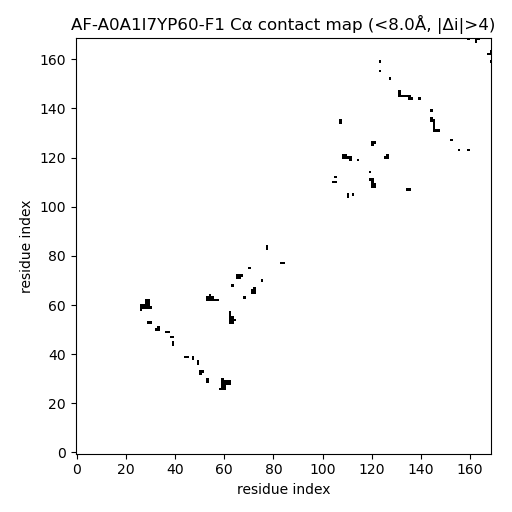 1
ATOM 1257 O O . GLU A 1 153 ? -20.371 3.554 31.404 1.00 93.12 153 GLU A O 1
ATOM 1262 N N . LYS A 1 154 ? -19.546 3.878 33.478 1.00 93.94 154 LYS A N 1
ATOM 1263 C CA . LYS A 1 154 ? -20.846 4.184 34.097 1.00 93.94 154 LYS A CA 1
ATOM 1264 C C . LYS A 1 154 ? -21.513 5.390 33.442 1.00 93.94 154 LYS A C 1
ATOM 1266 O O . LYS A 1 154 ? -22.696 5.338 33.120 1.00 93.94 154 LYS A O 1
ATOM 1271 N N . LEU A 1 155 ? -20.745 6.451 33.203 1.00 94.00 155 LEU A N 1
ATOM 1272 C CA . LEU A 1 155 ? -21.261 7.672 32.593 1.00 94.00 155 LEU A CA 1
ATOM 1273 C C . LEU A 1 155 ? -21.722 7.435 31.146 1.00 94.00 155 LEU A C 1
ATOM 1275 O O . LEU A 1 155 ? -22.795 7.895 30.760 1.00 94.00 155 LEU A O 1
ATOM 1279 N N . GLN A 1 156 ? -20.964 6.677 30.349 1.00 92.81 156 GLN A N 1
ATOM 1280 C CA . GLN A 1 156 ? -21.384 6.309 28.994 1.00 92.81 156 GLN A CA 1
ATOM 1281 C C . GLN A 1 156 ? -22.601 5.381 28.993 1.00 92.81 156 GLN A C 1
ATOM 1283 O O . GLN A 1 156 ? -23.513 5.602 28.197 1.00 92.81 156 GLN A O 1
ATOM 1288 N N . ASP A 1 157 ? -22.672 4.403 29.899 1.00 94.25 157 ASP A N 1
ATOM 1289 C CA . ASP A 1 157 ? -23.847 3.536 30.050 1.00 94.25 157 ASP A CA 1
ATOM 1290 C C . ASP A 1 157 ? -25.113 4.359 30.357 1.00 94.25 157 ASP A C 1
ATOM 1292 O O . ASP A 1 157 ? -26.160 4.168 29.728 1.00 94.25 157 ASP A O 1
ATOM 1296 N N . GLU A 1 158 ? -25.012 5.335 31.263 1.00 94.69 158 GLU A N 1
ATOM 1297 C CA . GLU A 1 158 ? -26.105 6.257 31.582 1.00 94.69 158 GLU A CA 1
ATOM 1298 C C . GLU A 1 1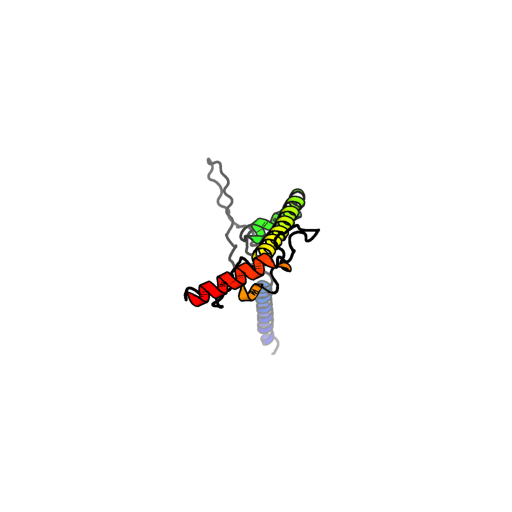58 ? -26.500 7.116 30.376 1.00 94.69 158 GLU A C 1
ATOM 1300 O O . GLU A 1 158 ? -27.690 7.213 30.063 1.00 94.69 158 GLU A O 1
ATOM 1305 N N . MET A 1 159 ? -25.530 7.677 29.646 1.00 92.19 159 MET A N 1
ATOM 1306 C CA . MET A 1 159 ? -25.788 8.466 28.436 1.00 92.19 159 MET A CA 1
ATOM 1307 C C . MET A 1 159 ? -26.490 7.652 27.347 1.00 92.19 159 MET A C 1
ATOM 1309 O O . MET A 1 159 ? -27.441 8.143 26.736 1.00 92.19 159 MET A O 1
ATOM 1313 N N . VAL A 1 160 ? -26.067 6.405 27.115 1.00 92.00 160 VAL A N 1
ATOM 1314 C CA . VAL A 1 160 ? -26.725 5.512 26.151 1.00 92.00 160 VAL A CA 1
ATOM 1315 C C . VAL A 1 160 ? -28.142 5.177 26.608 1.00 92.00 160 VAL A C 1
ATOM 1317 O O . VAL A 1 160 ? -29.076 5.262 25.810 1.00 92.00 160 VAL A O 1
ATOM 1320 N N . SER A 1 161 ? -28.338 4.880 27.896 1.00 93.75 161 SER A N 1
ATOM 1321 C CA . SER A 1 161 ? -29.673 4.613 28.443 1.00 93.75 161 SER A CA 1
ATOM 1322 C C . SER A 1 161 ? -30.610 5.823 28.307 1.00 93.75 161 SER A C 1
ATOM 1324 O O . SER A 1 161 ? -31.777 5.672 27.941 1.00 93.75 161 SER A O 1
ATOM 1326 N N . ALA A 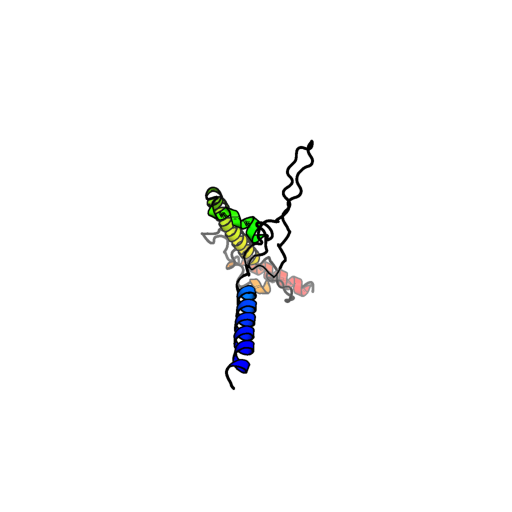1 162 ? -30.096 7.037 28.528 1.00 93.88 162 ALA A N 1
ATOM 1327 C CA . ALA A 1 162 ? -30.840 8.280 28.373 1.00 93.88 162 ALA A CA 1
ATOM 1328 C C . ALA A 1 162 ? -31.156 8.583 26.901 1.00 93.88 162 ALA A C 1
ATOM 1330 O O . ALA A 1 162 ? -32.263 9.027 26.599 1.00 93.88 162 ALA A O 1
ATOM 1331 N N . ALA A 1 163 ? -30.225 8.310 25.982 1.00 90.12 163 ALA A N 1
ATOM 1332 C CA . ALA A 1 163 ? -30.436 8.474 24.544 1.00 90.12 163 ALA A CA 1
ATOM 1333 C C . ALA A 1 163 ? -31.531 7.536 24.015 1.00 90.12 163 ALA A C 1
ATOM 1335 O O . ALA A 1 163 ? -32.414 7.991 23.289 1.00 90.12 163 ALA A O 1
ATOM 1336 N N . LYS A 1 164 ? -31.539 6.269 24.457 1.00 90.62 164 LYS A N 1
ATOM 1337 C CA . LYS A 1 164 ? -32.604 5.303 24.131 1.00 90.62 164 LYS A CA 1
ATOM 1338 C C . LYS A 1 164 ? -33.964 5.753 24.658 1.00 90.62 164 LYS A C 1
ATOM 1340 O O . LYS A 1 164 ? -34.955 5.706 23.939 1.00 90.62 164 LYS A O 1
ATOM 1345 N N . ARG A 1 165 ? -34.019 6.272 25.893 1.00 93.62 165 ARG A N 1
ATOM 1346 C CA . ARG A 1 165 ? -35.255 6.850 26.462 1.00 93.62 165 ARG A CA 1
ATOM 1347 C C . ARG A 1 165 ? -35.772 8.049 25.661 1.00 93.62 165 ARG A C 1
ATOM 1349 O O . ARG A 1 165 ? -36.974 8.278 25.637 1.00 93.62 165 ARG A O 1
ATOM 1356 N N . ARG A 1 166 ? -34.878 8.815 25.029 1.00 91.62 166 ARG A N 1
ATOM 1357 C CA . ARG A 1 166 ? -35.220 9.960 24.169 1.00 91.62 166 ARG A CA 1
ATOM 1358 C C . ARG A 1 166 ? -35.553 9.565 22.726 1.00 91.62 166 ARG A C 1
ATOM 1360 O O . ARG A 1 166 ? -35.996 10.428 21.977 1.00 91.62 166 ARG A O 1
ATOM 1367 N N . GLY A 1 167 ? -35.330 8.311 22.325 1.00 87.94 167 GLY A N 1
ATOM 1368 C CA . GLY A 1 167 ? -35.523 7.846 20.946 1.00 87.94 167 GLY A CA 1
ATOM 1369 C C . GLY A 1 167 ? -34.529 8.432 19.937 1.00 87.94 167 GLY A C 1
ATOM 1370 O O . GLY A 1 167 ? -34.750 8.349 18.736 1.00 87.94 167 GLY A O 1
ATOM 1371 N N . THR A 1 168 ? -33.439 9.048 20.404 1.00 78.19 168 THR A N 1
ATOM 1372 C CA . THR A 1 168 ? -32.385 9.605 19.536 1.00 78.19 168 THR A CA 1
ATOM 1373 C C . THR A 1 168 ? -31.373 8.550 19.084 1.00 78.19 168 THR A C 1
ATOM 1375 O O . THR A 1 168 ? -30.438 8.875 18.354 1.00 78.19 168 THR A O 1
ATOM 1378 N N . ARG A 1 169 ? -31.511 7.317 19.579 1.00 65.56 169 ARG A N 1
ATOM 1379 C CA . ARG A 1 169 ? -30.634 6.180 19.328 1.00 65.56 169 ARG A CA 1
ATOM 1380 C C . ARG A 1 169 ? -31.391 4.875 19.520 1.00 65.56 169 ARG A C 1
ATOM 1382 O O . ARG A 1 169 ? -32.249 4.854 20.433 1.00 65.56 169 ARG A O 1
#

Foldseek 3Di:
DPPVVVVVVVVVVVVVVVVVCVLVVDQAQDDDFDPDDDDDPPPDDDDDDDGPQQCPPPSHPNNNDQPNDPCSVPCVCVVPPVVCVVVVVVVVVVVVVVVVVVVVVCLDQPDQPDPPDPDRSPPCVNCVVPVLVDDPDPDDPPSPSSDDDVVVSVVVVVVVVVCVVVVVD

Sequence (169 aa):
MTLMLTAPRILARTAVLRATAVRTAVISATPKPALKKLEIPKGETGFLDYERDFSRDKRYSNPQKKGDTPKRFLLRRLDHAYELYPLIALTAIWFVLFCYAVGWSLSKVEVWIDRSQETAPWDWEKIRQSYWQKPTLVFDPKGVTMTRIELMEKLQDEMVSAAKRRGTR

Radius of gyration: 37.53 Å; Cα contacts (8 Å, |Δi|>4): 76; chains: 1; bounding box: 60×70×105 Å

Secondary structure (DSSP, 8-state):
--TTTTHHHHHHHHHHHHHHHHHHS---SSPPPPS--PPPPTT-----------TT-TTSS----TTSSHHHHHSTTGGG-GGGHHHHHHHHHHHHHHHHHHHHHHHSTT----TTSSS-TT-HHHHTTTGGGS-SSS--TT-TT----HHHHHHHHHHHHHHHHHT--